Protein AF-A4VF55-F1 (afdb_monomer)

Nearest PDB structures (foldseek):
  6mue-assembly1_A  TM=8.050E-01  e=6.811E-02  Homo sapiens
  5bpj-assembly1_A  TM=6.951E-01  e=4.708E-01  Beroe abyssicola
  4i5k-assembly2_B  TM=6.479E-01  e=3.572E-01  Homo sapiens
  8duj-assembly1_L  TM=5.689E-01  e=2.426E-01  Homo sapiens
  6kth-assembly1_A  TM=5.031E-01  e=1.322E-01  Bombyx mori

Secondary structure (DSSP, 8-state):
-----S-PPPHHHHHHHHHHHHHH-SS--SEEEHHHHHHHH-STTHHHHHHHHHHHH-TT--SEEEHHHHHHHHHHHHHHT--HHHHHHHHHHHHTTPPPP-----

Foldseek 3Di:
DDDDPDLADDPVLLVLLVVLVVQLVVVPPQKRALVSQCVQLVDPCSNVLSVLVCVQQVPVNPRIHHSVSSRVSVSVVSVLPDDSVNVNVLSVCVNVNHRNDRPDDD

pLDDT: mean 81.23, std 13.87, range [37.53, 91.94]

Organism: Tetrahymena thermophila (strain SB210) (NCBI:txid312017)

InterPro domains:
  IPR002048 EF-hand domain [PF13499] (15-73)
  IPR002048 EF-hand domain [PS50222] (45-80)
  IPR002048 EF-hand domain [SM00054] (16-44)
  IPR002048 EF-hand domain [SM00054] (49-77)
  IPR002048 EF-hand domain [cd00051] (16-74)
  IPR011992 EF-hand domain pair [SSF47473] (10-82)
  IPR018247 EF-Hand 1, calcium-binding site [PS00018] (58-70)

Solvent-accessible surface area (backbone atoms only — not comparable to full-atom values): 6325 Å² total; per-residue (Å²): 137,83,90,80,88,81,78,74,71,53,74,68,55,49,50,49,57,50,49,51,49,57,66,40,27,77,85,68,77,64,44,41,37,64,67,38,41,35,66,64,45,72,43,94,54,17,65,56,36,38,53,53,47,40,71,71,37,27,81,85,67,75,73,45,36,37,66,64,41,52,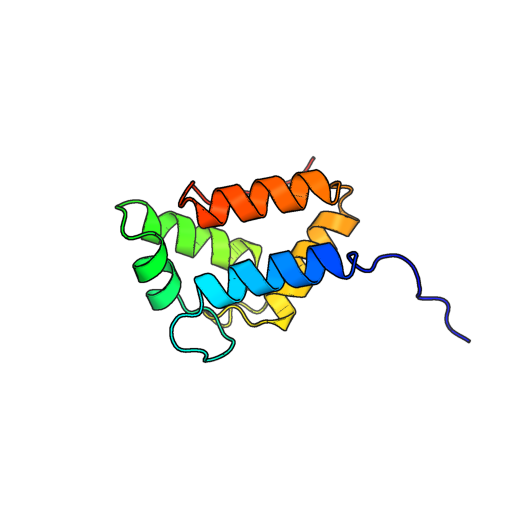52,51,40,56,36,46,47,44,70,75,66,51,50,73,64,58,53,47,56,51,52,51,40,47,72,76,54,47,76,63,77,82,88,71,77,134

Radius of gyration: 13.81 Å; Cα contacts (8 Å, |Δi|>4): 100; chains: 1; bounding box: 28×49×26 Å

Sequence (106 aa):
MGNSSSNQLSPELANKIMGVFRKIDTDGSKCIDKEETLKFWKSNYAKVNTDELFKAVDVDNSGTITEDEWMEFWNSVKKAGYSEQEIEEELEGLLEGFSWVYFDHK

Structure (mmCIF, N/CA/C/O backbone):
data_AF-A4VF55-F1
#
_entry.id   AF-A4VF55-F1
#
loop_
_atom_site.group_PDB
_atom_site.id
_atom_site.type_symbol
_atom_site.label_atom_id
_atom_site.label_alt_id
_atom_site.label_comp_id
_atom_site.label_asym_id
_atom_site.label_entity_id
_atom_site.label_seq_id
_atom_site.pdbx_PDB_ins_code
_atom_site.Cartn_x
_atom_site.Cartn_y
_atom_site.Cartn_z
_atom_site.occupancy
_atom_site.B_iso_or_equiv
_atom_site.auth_seq_id
_atom_site.auth_comp_id
_atom_site.auth_asym_id
_atom_site.auth_atom_id
_atom_site.pdbx_PDB_model_num
ATOM 1 N N . MET A 1 1 ? -10.968 -32.754 0.567 1.00 43.94 1 MET A N 1
ATOM 2 C CA . MET A 1 1 ? -10.144 -32.172 1.648 1.00 43.94 1 MET A CA 1
ATOM 3 C C . MET A 1 1 ? -8.955 -31.508 0.973 1.00 43.94 1 MET A C 1
ATOM 5 O O . MET A 1 1 ? -8.041 -32.209 0.568 1.00 43.94 1 MET A O 1
ATOM 9 N N . GLY A 1 2 ? -9.058 -30.209 0.682 1.00 37.59 2 GLY A N 1
ATOM 10 C CA . GLY A 1 2 ? -8.026 -29.460 -0.040 1.00 37.59 2 GLY A CA 1
ATOM 11 C C . GLY A 1 2 ? -7.054 -28.821 0.944 1.00 37.59 2 GLY A C 1
ATOM 12 O O . GLY A 1 2 ? -7.463 -27.982 1.740 1.00 37.59 2 GLY A O 1
ATOM 13 N N . ASN A 1 3 ? -5.797 -29.257 0.911 1.00 39.62 3 ASN A N 1
ATOM 14 C CA . ASN A 1 3 ? -4.675 -28.611 1.587 1.00 39.62 3 ASN A CA 1
ATOM 15 C C . ASN A 1 3 ? -4.420 -27.237 0.947 1.00 39.62 3 ASN A C 1
ATOM 17 O O . ASN A 1 3 ? -3.945 -27.203 -0.184 1.00 39.62 3 ASN A O 1
ATOM 21 N N . SER A 1 4 ? -4.664 -26.138 1.668 1.00 37.53 4 SER A N 1
ATOM 22 C CA . SER A 1 4 ? -4.197 -24.793 1.266 1.00 37.53 4 SER A CA 1
ATOM 23 C C . SER A 1 4 ? -3.677 -23.954 2.442 1.00 37.53 4 SER A C 1
ATOM 25 O O . SER A 1 4 ? -3.630 -22.729 2.372 1.00 37.53 4 SER A O 1
ATOM 27 N N . SER A 1 5 ? -3.287 -24.592 3.545 1.00 51.16 5 SER A N 1
ATOM 28 C CA . SER A 1 5 ? -2.715 -23.917 4.712 1.00 51.16 5 SER A CA 1
ATOM 29 C C . SER A 1 5 ? -1.188 -23.895 4.602 1.00 51.16 5 SER A C 1
ATOM 31 O O . SER A 1 5 ? -0.599 -24.946 4.823 1.00 51.16 5 SER A O 1
ATOM 33 N N . SER A 1 6 ? -0.569 -22.743 4.279 1.00 46.03 6 SER A N 1
ATOM 34 C CA . SER A 1 6 ? 0.767 -22.355 4.815 1.00 46.03 6 SER A CA 1
ATOM 35 C C . SER A 1 6 ? 1.406 -21.058 4.275 1.00 46.03 6 SER A C 1
ATOM 37 O O . SER A 1 6 ? 2.482 -20.720 4.751 1.00 46.03 6 SER A O 1
ATOM 39 N N . ASN A 1 7 ? 0.813 -20.297 3.343 1.00 52.75 7 ASN A N 1
ATOM 40 C CA . ASN A 1 7 ? 1.450 -19.060 2.829 1.00 52.75 7 ASN A CA 1
ATOM 41 C C . ASN A 1 7 ? 0.851 -17.744 3.350 1.00 52.75 7 ASN A C 1
ATOM 43 O O . ASN A 1 7 ? 1.048 -16.711 2.727 1.00 52.75 7 ASN A O 1
ATOM 47 N N . GLN A 1 8 ? 0.117 -17.760 4.463 1.00 64.25 8 GLN A N 1
ATOM 48 C CA . GLN A 1 8 ? -0.465 -16.540 5.029 1.00 64.25 8 GLN A CA 1
ATOM 49 C C . GLN A 1 8 ? 0.570 -15.759 5.848 1.00 64.25 8 GLN A C 1
ATOM 51 O O . GLN A 1 8 ? 1.318 -16.351 6.623 1.00 64.25 8 GLN A O 1
ATOM 56 N N . LEU A 1 9 ? 0.578 -14.434 5.670 1.00 79.31 9 LEU A N 1
ATOM 57 C CA . LEU A 1 9 ? 1.314 -13.473 6.497 1.00 79.31 9 LEU A CA 1
ATOM 58 C C . LEU A 1 9 ? 0.997 -13.697 7.984 1.00 79.31 9 LEU A C 1
ATOM 60 O O . LEU A 1 9 ? -0.156 -13.983 8.331 1.00 79.31 9 LEU A O 1
ATOM 64 N N . SER A 1 10 ? 1.986 -13.531 8.866 1.00 86.12 10 SER A N 1
ATOM 65 C CA . SER A 1 10 ? 1.745 -13.613 10.308 1.00 86.12 10 SER A CA 1
ATOM 66 C C . SER A 1 10 ? 0.722 -12.562 10.764 1.00 86.12 10 SER A C 1
ATOM 68 O O . SER A 1 10 ? 0.683 -11.458 10.212 1.00 86.12 10 SER A O 1
ATOM 70 N N . PRO A 1 11 ? -0.084 -12.845 11.807 1.00 84.88 11 PRO A N 1
ATOM 71 C CA . PRO A 1 11 ? -1.083 -11.902 12.317 1.00 84.88 11 PRO A CA 1
ATOM 72 C C . PRO A 1 11 ? -0.494 -10.542 12.713 1.00 84.88 11 PRO A C 1
ATOM 74 O O . PRO A 1 11 ? -1.153 -9.514 12.569 1.00 84.88 11 PRO A O 1
ATOM 77 N N . GLU A 1 12 ? 0.745 -10.531 13.205 1.00 88.38 12 GLU A N 1
ATOM 78 C CA . GLU A 1 12 ? 1.472 -9.315 13.576 1.00 88.38 12 GLU A CA 1
ATOM 79 C C . GLU A 1 12 ? 1.798 -8.466 12.345 1.00 88.38 12 GLU A C 1
ATOM 81 O O . GLU A 1 12 ? 1.481 -7.276 12.309 1.00 88.38 12 GLU A O 1
ATOM 86 N N . LEU A 1 13 ? 2.330 -9.098 11.297 1.00 88.25 13 LEU A N 1
ATOM 87 C CA . LEU A 1 13 ? 2.649 -8.433 10.040 1.00 88.25 13 LEU A CA 1
ATOM 88 C C . LEU A 1 13 ? 1.388 -7.920 9.338 1.00 88.25 13 LEU A C 1
ATOM 90 O O . LEU A 1 13 ? 1.353 -6.778 8.895 1.00 88.25 13 LEU A O 1
ATOM 94 N N . ALA A 1 14 ? 0.318 -8.719 9.307 1.00 89.06 14 ALA A N 1
ATOM 95 C CA . ALA A 1 14 ? -0.976 -8.302 8.771 1.00 89.06 14 ALA A CA 1
ATOM 96 C C . ALA A 1 14 ? -1.523 -7.053 9.487 1.00 89.06 14 ALA A C 1
ATOM 98 O O . ALA A 1 14 ? -2.027 -6.135 8.842 1.00 89.06 14 ALA A O 1
ATOM 99 N N . ASN A 1 15 ? -1.380 -6.973 10.816 1.00 89.94 15 ASN A N 1
ATOM 100 C CA . ASN A 1 15 ? -1.759 -5.775 11.569 1.00 89.94 15 ASN A CA 1
ATOM 101 C C . ASN A 1 15 ? -0.899 -4.562 11.202 1.00 89.94 15 ASN A C 1
ATOM 103 O O . ASN A 1 15 ? -1.438 -3.462 11.100 1.00 89.94 15 ASN A O 1
ATOM 107 N N . LYS A 1 16 ? 0.409 -4.740 10.980 1.00 90.50 16 LYS A N 1
ATOM 108 C CA . LYS A 1 16 ? 1.293 -3.652 10.533 1.00 90.50 16 LYS A CA 1
ATOM 109 C C . LYS A 1 16 ? 0.936 -3.170 9.132 1.00 90.50 16 LYS A C 1
ATOM 111 O O . LYS A 1 16 ? 0.725 -1.976 8.951 1.00 90.50 16 LYS A O 1
ATOM 116 N N . ILE A 1 17 ? 0.764 -4.092 8.189 1.00 91.25 17 ILE A N 1
ATOM 117 C CA . ILE A 1 17 ? 0.314 -3.830 6.815 1.00 91.25 17 ILE A CA 1
ATOM 118 C C . ILE A 1 17 ? -0.976 -3.003 6.814 1.00 91.25 17 ILE A C 1
ATOM 120 O O . ILE A 1 17 ? -1.059 -1.970 6.148 1.00 91.25 17 ILE A O 1
ATOM 124 N N . MET A 1 18 ? -1.969 -3.419 7.603 1.00 91.06 18 MET A N 1
ATOM 125 C CA . MET A 1 18 ? -3.234 -2.693 7.741 1.00 91.06 18 MET A CA 1
ATOM 126 C C . MET A 1 18 ? -3.087 -1.376 8.503 1.00 91.06 18 MET A C 1
ATOM 128 O O . MET A 1 18 ? -3.813 -0.421 8.239 1.00 91.06 18 MET A O 1
ATOM 132 N N . GLY A 1 19 ? -2.145 -1.296 9.439 1.00 90.88 19 GLY A N 1
ATOM 133 C CA . GLY A 1 19 ? -1.791 -0.061 10.127 1.00 90.88 19 GLY A CA 1
ATOM 134 C C . GLY A 1 19 ? -1.253 0.998 9.167 1.00 90.88 19 GLY A C 1
ATOM 135 O O . GLY A 1 19 ? -1.670 2.151 9.259 1.00 90.88 19 GLY A O 1
ATOM 136 N N . VAL A 1 20 ? -0.391 0.603 8.222 1.00 89.81 20 VAL A N 1
ATOM 137 C CA . VAL A 1 20 ? 0.104 1.486 7.155 1.00 89.81 20 VAL A CA 1
ATOM 138 C C . VAL A 1 20 ? -1.036 1.925 6.251 1.00 89.81 20 VAL A C 1
ATOM 140 O O . VAL A 1 20 ? -1.200 3.122 6.034 1.00 89.81 20 VAL A O 1
ATOM 143 N N . PHE A 1 21 ? -1.868 0.982 5.805 1.00 91.00 21 PHE A N 1
ATOM 144 C CA . PHE A 1 21 ? -3.025 1.279 4.964 1.00 91.00 21 PHE A CA 1
ATOM 145 C C . PHE A 1 21 ? -3.907 2.369 5.584 1.00 91.00 21 PHE A C 1
ATOM 147 O O . PHE A 1 21 ? -4.122 3.413 4.983 1.00 91.00 21 PHE A O 1
ATOM 154 N N . ARG A 1 22 ? -4.309 2.188 6.847 1.00 90.81 22 ARG A N 1
ATOM 155 C CA . ARG A 1 22 ? -5.130 3.150 7.609 1.00 90.81 22 ARG A CA 1
ATOM 156 C C . ARG A 1 22 ? -4.439 4.477 7.901 1.00 90.81 22 ARG A C 1
ATOM 158 O O . ARG A 1 22 ? -5.070 5.409 8.383 1.00 90.81 22 ARG A O 1
ATOM 165 N N . LYS A 1 23 ? -3.119 4.545 7.744 1.00 89.75 23 LYS A N 1
ATOM 166 C CA . LYS A 1 23 ? -2.379 5.796 7.902 1.00 89.75 23 LYS A CA 1
ATOM 167 C C . LYS A 1 23 ? -2.468 6.650 6.642 1.00 89.75 23 LYS A C 1
ATOM 169 O O . LYS A 1 23 ? -2.439 7.876 6.753 1.00 89.75 23 LYS A O 1
ATOM 174 N N . ILE A 1 24 ? -2.547 5.992 5.489 1.00 88.62 24 ILE A N 1
ATOM 175 C CA . ILE A 1 24 ? -2.705 6.614 4.177 1.00 88.62 24 ILE A CA 1
ATOM 176 C C . ILE A 1 24 ? -4.186 6.922 3.928 1.00 88.62 24 ILE A C 1
ATOM 178 O O . ILE A 1 24 ? -4.484 8.049 3.550 1.00 88.62 24 ILE A O 1
ATOM 182 N N . ASP A 1 25 ? -5.074 5.962 4.214 1.00 91.19 25 ASP A N 1
ATOM 183 C CA . ASP A 1 25 ? -6.538 6.104 4.225 1.00 91.19 25 ASP A CA 1
ATOM 184 C C . ASP A 1 25 ? -6.954 7.027 5.380 1.00 91.19 25 ASP A C 1
ATOM 186 O O . ASP A 1 25 ? -7.137 6.625 6.533 1.00 91.19 25 ASP A O 1
ATOM 190 N N . THR A 1 26 ? -7.001 8.318 5.076 1.00 86.94 26 THR A N 1
ATOM 191 C CA . THR A 1 26 ? -7.291 9.384 6.036 1.00 86.94 26 THR A CA 1
ATOM 192 C C . THR A 1 26 ? -8.780 9.628 6.198 1.00 86.94 26 THR A C 1
ATOM 194 O O . THR A 1 26 ? -9.190 10.177 7.226 1.00 86.94 26 THR A O 1
ATOM 197 N N . ASP A 1 27 ? -9.579 9.268 5.195 1.00 87.38 27 ASP A N 1
ATOM 198 C CA . ASP A 1 27 ? -11.026 9.441 5.219 1.00 87.38 27 ASP A CA 1
ATOM 199 C C . ASP A 1 27 ? -11.770 8.206 5.758 1.00 87.38 27 ASP A C 1
ATOM 201 O O . ASP A 1 27 ? -12.942 8.307 6.135 1.00 87.38 27 ASP A O 1
ATOM 205 N N . GLY A 1 28 ? -11.068 7.080 5.914 1.00 85.50 28 GLY A N 1
ATOM 206 C CA . GLY A 1 28 ? -11.602 5.828 6.435 1.00 85.50 28 GLY A CA 1
ATOM 207 C C . GLY A 1 28 ? -12.529 5.131 5.443 1.00 85.50 28 GLY A C 1
ATOM 208 O O . GLY A 1 28 ? -13.397 4.354 5.863 1.00 85.50 28 GLY A O 1
ATOM 209 N N . SER A 1 29 ? -12.390 5.424 4.150 1.00 88.56 29 SER A N 1
ATOM 210 C CA . SER A 1 29 ? -13.168 4.826 3.065 1.00 88.56 29 SER A CA 1
ATOM 211 C C . SER A 1 29 ? -12.821 3.359 2.827 1.00 88.56 29 SER A C 1
AT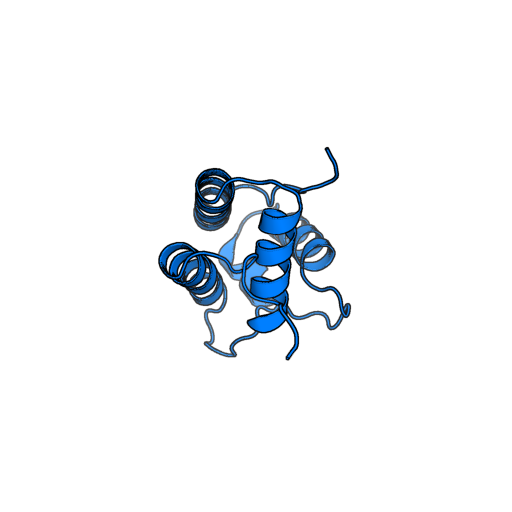OM 213 O O . SER A 1 29 ? -13.568 2.668 2.128 1.00 88.56 29 SER A O 1
ATOM 215 N N . LYS A 1 30 ? -11.741 2.859 3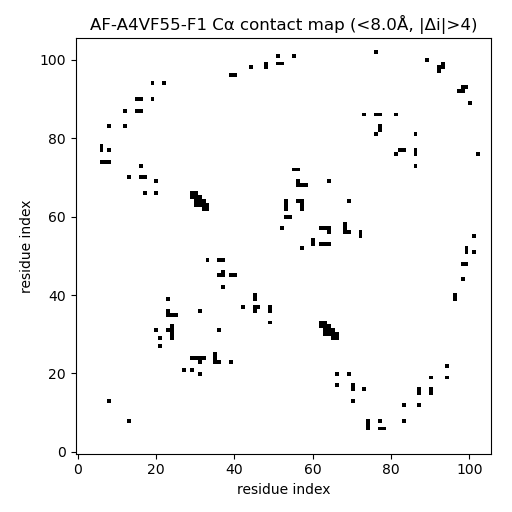.450 1.00 88.94 30 LYS A N 1
ATOM 216 C CA . LYS A 1 30 ? -11.183 1.513 3.257 1.00 88.94 30 LYS A CA 1
ATOM 217 C C . LYS A 1 30 ? -10.624 1.283 1.856 1.00 88.94 30 LYS A C 1
ATOM 219 O O . LYS A 1 30 ? -10.438 0.136 1.443 1.00 88.94 30 LYS A O 1
ATOM 224 N N . CYS A 1 31 ? -10.379 2.360 1.123 1.00 91.69 31 CYS A N 1
ATOM 225 C CA . CYS A 1 31 ? -9.802 2.342 -0.208 1.00 91.69 31 CYS A CA 1
ATOM 226 C C . CYS A 1 31 ? -8.825 3.509 -0.293 1.00 91.69 31 CYS A C 1
ATOM 228 O O . CYS A 1 31 ? -9.231 4.643 -0.111 1.00 91.69 31 CYS A O 1
ATOM 230 N N . ILE A 1 32 ? -7.560 3.246 -0.600 1.00 91.31 32 ILE A N 1
ATOM 231 C CA . ILE A 1 32 ? -6.591 4.316 -0.807 1.00 91.31 32 ILE A CA 1
ATOM 232 C C . ILE A 1 32 ? -6.783 4.865 -2.214 1.00 91.31 32 ILE A C 1
ATOM 234 O O . ILE A 1 32 ? -6.556 4.165 -3.207 1.00 91.31 32 ILE A O 1
ATOM 238 N N . ASP A 1 33 ? -7.162 6.131 -2.306 1.00 91.75 33 ASP A N 1
ATOM 239 C CA . ASP A 1 33 ? -7.210 6.850 -3.572 1.00 91.75 33 ASP A CA 1
ATOM 240 C C . ASP A 1 33 ? -5.954 7.704 -3.811 1.00 91.75 33 ASP A C 1
ATOM 242 O O . ASP A 1 33 ? -5.100 7.921 -2.944 1.00 91.75 33 ASP A O 1
ATOM 246 N N . LYS A 1 34 ? -5.810 8.177 -5.053 1.00 89.56 34 LYS A N 1
ATOM 247 C CA . LYS A 1 34 ? -4.643 8.970 -5.455 1.00 89.56 34 LYS A CA 1
ATOM 248 C C . LYS A 1 34 ? -4.552 10.289 -4.692 1.00 89.56 34 LYS A C 1
ATOM 250 O O . LYS A 1 34 ? -3.459 10.827 -4.542 1.00 89.56 34 LYS A O 1
ATOM 255 N N . GLU A 1 35 ? -5.664 10.873 -4.258 1.00 89.88 35 GLU A N 1
ATOM 256 C CA . GLU A 1 35 ? -5.631 12.130 -3.512 1.00 89.88 35 GLU A CA 1
ATOM 257 C C . GLU A 1 35 ? -5.099 11.911 -2.097 1.00 89.88 35 GLU A C 1
ATOM 259 O O . GLU A 1 35 ? -4.352 12.751 -1.588 1.00 89.88 35 GLU A O 1
ATOM 264 N N . GLU A 1 36 ? -5.438 10.788 -1.476 1.00 90.38 36 GLU A N 1
ATOM 265 C CA . GLU A 1 36 ? -4.939 10.396 -0.161 1.00 90.38 36 GLU A CA 1
ATOM 266 C C . GLU A 1 36 ? -3.436 10.149 -0.152 1.00 90.38 36 GLU A C 1
ATOM 268 O O . GLU A 1 36 ? -2.724 10.743 0.661 1.00 90.38 36 GLU A O 1
ATOM 273 N N . THR A 1 37 ? -2.905 9.390 -1.111 1.00 87.38 37 THR A N 1
ATOM 274 C CA . THR A 1 37 ? -1.450 9.193 -1.232 1.00 87.38 37 THR A CA 1
ATOM 275 C C . THR A 1 37 ? -0.717 10.504 -1.500 1.00 87.38 37 THR A C 1
ATOM 277 O O . THR A 1 37 ? 0.347 10.763 -0.930 1.00 87.38 37 THR A O 1
ATOM 280 N N . LEU A 1 38 ? -1.295 11.390 -2.318 1.00 87.62 38 LEU A N 1
ATOM 281 C CA . LEU A 1 38 ? -0.742 12.722 -2.562 1.00 87.62 38 LEU A CA 1
ATOM 282 C C . LEU A 1 38 ? -0.711 13.572 -1.285 1.00 87.62 38 LEU A C 1
ATOM 284 O O . LEU A 1 38 ? 0.287 14.250 -1.012 1.00 87.62 38 LEU A O 1
ATOM 288 N N . LYS A 1 39 ? -1.783 13.524 -0.487 1.00 86.88 39 LYS A N 1
ATOM 289 C CA . LYS A 1 39 ? -1.871 14.187 0.822 1.00 86.88 39 LYS A CA 1
ATOM 290 C C . LYS A 1 39 ? -0.949 13.556 1.856 1.00 86.88 39 LYS A C 1
ATOM 292 O O . LYS A 1 39 ? -0.537 14.271 2.766 1.00 86.88 39 LYS A O 1
ATOM 297 N N . PHE A 1 40 ? -0.639 12.271 1.734 1.00 85.00 40 PHE A N 1
ATOM 298 C CA . PHE A 1 40 ? 0.255 11.558 2.634 1.00 85.00 40 PHE A CA 1
ATOM 299 C C . PHE A 1 40 ? 1.714 11.968 2.396 1.00 85.00 40 PHE A C 1
ATOM 301 O O . PHE A 1 40 ? 2.358 12.499 3.300 1.00 85.00 40 PHE A O 1
ATOM 308 N N . TRP A 1 41 ? 2.214 11.843 1.161 1.00 82.50 41 TRP A N 1
ATOM 309 C CA . TRP A 1 41 ? 3.619 12.136 0.847 1.00 82.50 41 T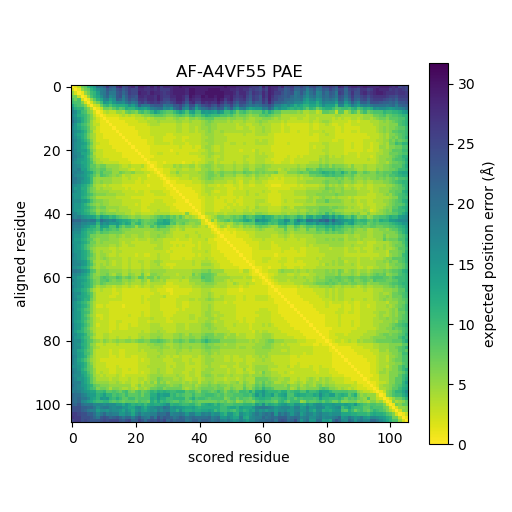RP A CA 1
ATOM 310 C C . TRP A 1 41 ? 3.959 13.634 0.778 1.00 82.50 41 TRP A C 1
ATOM 312 O O . TRP A 1 41 ? 5.127 13.978 0.938 1.00 82.50 41 TRP A O 1
ATOM 322 N N . LYS A 1 42 ? 2.989 14.530 0.512 1.00 72.81 42 LYS A N 1
ATOM 323 C CA . LYS A 1 42 ? 3.116 16.016 0.460 1.00 72.81 42 LYS A CA 1
ATOM 324 C C . LYS A 1 42 ? 4.372 16.591 -0.225 1.00 72.81 42 LYS A C 1
ATOM 326 O O . LYS A 1 42 ? 4.730 17.745 0.003 1.00 72.81 42 LYS A O 1
ATOM 331 N N . SER A 1 43 ? 5.040 15.813 -1.065 1.00 72.50 43 SER A N 1
ATOM 332 C CA . SER A 1 43 ? 6.337 16.130 -1.661 1.00 72.50 43 SER A CA 1
ATOM 333 C C . SER A 1 43 ? 6.219 16.161 -3.181 1.00 72.50 43 SER A C 1
ATOM 335 O O . SER A 1 43 ? 5.271 15.620 -3.751 1.00 72.50 43 SER A O 1
ATOM 337 N N . ASN A 1 44 ? 7.197 16.752 -3.871 1.00 73.19 44 ASN A N 1
ATOM 338 C CA . ASN A 1 44 ? 7.220 16.781 -5.341 1.00 73.19 44 ASN A CA 1
ATOM 339 C C . ASN A 1 44 ? 7.179 15.371 -5.960 1.00 73.19 44 ASN A C 1
ATOM 341 O O . ASN A 1 44 ? 6.708 15.206 -7.084 1.00 73.19 44 ASN A O 1
ATOM 345 N N . TYR A 1 45 ? 7.623 14.3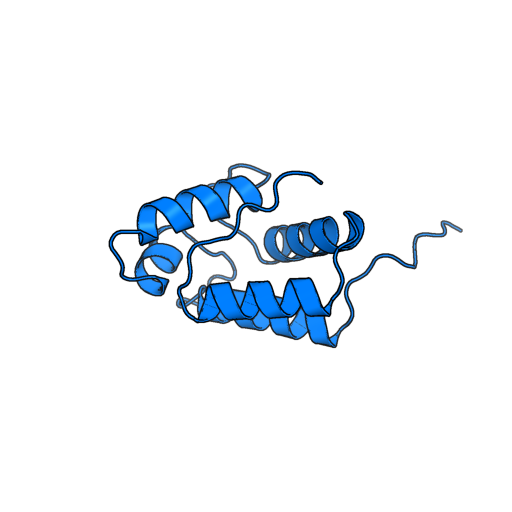61 -5.211 1.00 74.25 45 TYR A N 1
ATOM 346 C CA . TYR A 1 45 ? 7.616 12.957 -5.620 1.00 74.25 45 TYR A CA 1
ATOM 347 C C . TYR A 1 45 ? 6.310 12.225 -5.308 1.00 74.25 45 TYR A C 1
ATOM 349 O O . TYR A 1 45 ? 6.146 11.092 -5.743 1.00 74.25 45 TYR A O 1
ATOM 357 N N . ALA A 1 46 ? 5.347 12.860 -4.631 1.00 82.38 46 ALA A N 1
ATOM 358 C CA . ALA A 1 46 ? 4.095 12.213 -4.251 1.00 82.38 46 ALA A CA 1
ATOM 359 C C . ALA A 1 46 ? 3.335 11.669 -5.470 1.00 82.38 46 ALA A C 1
ATOM 361 O O . ALA A 1 46 ? 2.794 10.572 -5.405 1.00 82.38 46 ALA A O 1
ATOM 362 N N . LYS A 1 47 ? 3.348 12.384 -6.606 1.00 85.12 47 LYS A N 1
ATOM 363 C CA . LYS A 1 47 ? 2.752 11.893 -7.861 1.00 85.12 47 LYS A CA 1
ATOM 364 C C . LYS A 1 47 ? 3.440 10.641 -8.395 1.00 85.12 47 LYS A C 1
ATOM 366 O O . LYS A 1 47 ? 2.749 9.740 -8.846 1.00 85.12 47 LYS A O 1
ATOM 371 N N . VAL A 1 48 ? 4.771 10.604 -8.353 1.00 85.44 48 VAL A N 1
ATOM 372 C CA . VAL A 1 48 ? 5.553 9.461 -8.843 1.00 85.44 48 VAL A CA 1
ATOM 373 C C . VAL A 1 48 ? 5.335 8.259 -7.928 1.00 85.44 48 VAL A C 1
ATOM 375 O O . VAL A 1 48 ? 4.949 7.208 -8.414 1.00 85.44 48 VAL A O 1
ATOM 378 N N . ASN A 1 49 ? 5.454 8.449 -6.610 1.00 84.75 49 ASN A N 1
ATOM 379 C CA . ASN A 1 49 ? 5.186 7.407 -5.616 1.00 84.75 49 ASN A CA 1
ATOM 380 C C . ASN A 1 49 ? 3.762 6.867 -5.723 1.00 84.75 49 ASN A C 1
ATOM 382 O O . ASN A 1 49 ? 3.563 5.665 -5.654 1.00 84.75 49 ASN A O 1
ATOM 386 N N . THR A 1 50 ? 2.779 7.749 -5.920 1.00 87.88 50 THR A N 1
ATOM 387 C CA . THR A 1 50 ? 1.385 7.343 -6.129 1.00 87.88 50 THR A CA 1
ATOM 388 C C . THR A 1 50 ? 1.262 6.481 -7.379 1.00 87.88 50 THR A C 1
ATOM 390 O O . THR A 1 50 ? 0.693 5.405 -7.321 1.00 87.88 50 THR A O 1
ATOM 393 N N . ASP A 1 51 ? 1.798 6.916 -8.515 1.00 88.06 51 ASP A N 1
ATOM 394 C CA . ASP A 1 51 ? 1.664 6.156 -9.760 1.00 88.06 51 ASP A CA 1
ATOM 395 C C . ASP A 1 51 ? 2.356 4.783 -9.680 1.00 88.06 51 ASP A C 1
ATOM 397 O O . ASP A 1 51 ? 1.780 3.781 -10.094 1.00 88.06 51 ASP A O 1
ATOM 401 N N . GLU A 1 52 ? 3.552 4.728 -9.090 1.00 87.06 52 GLU A N 1
ATOM 402 C CA . GLU A 1 52 ? 4.318 3.494 -8.872 1.00 87.06 52 GLU A CA 1
ATOM 403 C C . GLU A 1 52 ? 3.620 2.546 -7.888 1.00 87.06 52 GLU A C 1
ATOM 405 O O . GLU A 1 52 ? 3.519 1.348 -8.154 1.00 87.06 52 GLU A O 1
ATOM 410 N N . LEU A 1 53 ? 3.092 3.079 -6.782 1.00 87.44 53 LEU A N 1
ATOM 411 C CA . LEU A 1 53 ? 2.338 2.308 -5.799 1.00 87.44 53 LEU A CA 1
ATOM 412 C C . LEU A 1 53 ? 1.105 1.671 -6.442 1.00 87.44 53 LEU A C 1
ATOM 414 O O . LEU A 1 53 ? 0.874 0.475 -6.294 1.00 87.44 53 LEU A O 1
ATOM 418 N N . PHE A 1 54 ? 0.324 2.462 -7.176 1.00 89.69 54 PHE A N 1
ATOM 419 C CA . PHE A 1 54 ? -0.869 1.962 -7.849 1.00 89.69 54 PHE A CA 1
ATOM 420 C C . PHE A 1 54 ? -0.494 0.922 -8.901 1.00 89.69 54 PHE A C 1
ATOM 422 O O . PHE A 1 54 ? -1.067 -0.152 -8.911 1.00 89.69 54 PHE A O 1
ATOM 429 N N . LYS A 1 55 ? 0.535 1.149 -9.717 1.00 87.00 55 LYS A N 1
ATOM 430 C CA . LYS A 1 55 ? 0.996 0.130 -10.675 1.00 87.00 55 LYS A CA 1
ATOM 431 C C . LYS A 1 55 ? 1.393 -1.195 -10.025 1.00 87.00 55 LYS A C 1
ATOM 433 O O . LYS A 1 55 ? 1.249 -2.235 -10.660 1.00 87.00 55 LYS A O 1
ATOM 438 N N . ALA A 1 56 ? 1.931 -1.152 -8.810 1.00 85.19 56 ALA A N 1
ATOM 439 C CA . ALA A 1 56 ? 2.355 -2.345 -8.094 1.00 85.19 56 ALA A CA 1
ATOM 440 C C . ALA A 1 56 ? 1.191 -3.067 -7.393 1.00 85.19 56 ALA A C 1
ATOM 442 O O . ALA A 1 56 ? 1.193 -4.295 -7.349 1.00 85.19 56 ALA A O 1
ATOM 443 N N . VAL A 1 57 ? 0.220 -2.324 -6.848 1.00 88.62 57 VAL A N 1
ATOM 444 C CA . VAL A 1 57 ? -0.828 -2.868 -5.964 1.00 88.62 57 VAL A CA 1
ATOM 445 C C . VAL A 1 57 ? -2.223 -2.904 -6.603 1.00 88.62 57 VAL A C 1
ATOM 447 O O . VAL A 1 57 ? -2.967 -3.846 -6.355 1.00 88.62 57 VAL A O 1
ATOM 450 N N . ASP A 1 58 ? -2.586 -1.921 -7.429 1.00 89.94 58 ASP A N 1
ATOM 451 C CA . ASP A 1 58 ? -3.875 -1.832 -8.141 1.00 89.94 58 ASP A CA 1
ATOM 452 C C . ASP A 1 58 ? -3.881 -2.793 -9.342 1.00 89.94 58 ASP A C 1
ATOM 454 O O . ASP A 1 58 ? -3.693 -2.411 -10.501 1.00 89.94 58 ASP A O 1
ATOM 458 N N . VAL A 1 59 ? -4.048 -4.083 -9.044 1.00 82.38 59 VAL A N 1
ATOM 459 C CA . VAL A 1 59 ? -4.028 -5.171 -10.033 1.00 82.38 59 VAL A CA 1
ATOM 460 C C . VAL A 1 59 ? -5.191 -5.038 -11.018 1.00 82.38 59 VAL A C 1
ATOM 462 O O . VAL A 1 59 ? -5.008 -5.266 -12.217 1.00 82.38 59 VAL A O 1
ATOM 465 N N . ASP A 1 60 ? -6.370 -4.631 -10.543 1.00 85.50 60 ASP A N 1
ATOM 466 C CA . ASP A 1 60 ? -7.554 -4.443 -11.392 1.00 85.50 60 ASP A CA 1
ATOM 467 C C . ASP A 1 60 ? -7.513 -3.123 -12.185 1.00 85.50 60 ASP A C 1
ATOM 469 O O . ASP A 1 60 ? -8.309 -2.921 -13.100 1.00 85.50 60 ASP A O 1
ATOM 4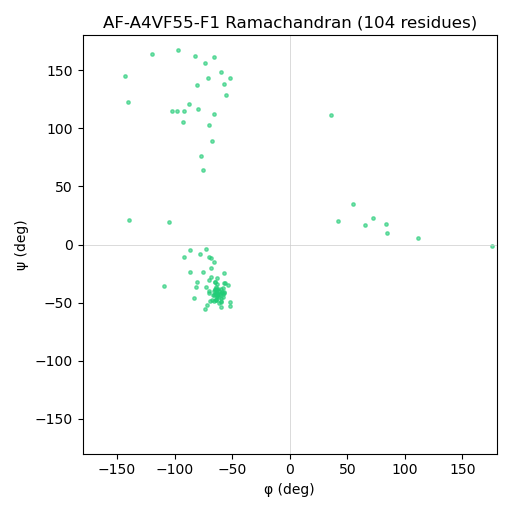73 N N . ASN A 1 61 ? -6.539 -2.244 -11.909 1.00 84.06 61 ASN A N 1
ATOM 474 C CA . ASN A 1 61 ? -6.445 -0.899 -12.490 1.00 84.06 61 ASN A CA 1
ATOM 475 C C . ASN A 1 61 ? -7.731 -0.087 -12.253 1.00 84.06 61 ASN A C 1
ATOM 477 O O . ASN A 1 61 ? -8.154 0.713 -13.098 1.00 84.06 61 ASN A O 1
ATOM 481 N N . SER A 1 62 ? -8.357 -0.300 -11.096 1.00 87.44 62 SER A N 1
ATOM 482 C CA . SER A 1 62 ? -9.587 0.364 -10.679 1.00 87.44 62 SER A CA 1
ATOM 483 C C . SER A 1 62 ? -9.362 1.856 -10.401 1.00 87.44 62 SER A C 1
ATOM 485 O O . SER A 1 62 ? -10.294 2.662 -10.463 1.00 87.44 62 SER A O 1
ATOM 487 N N . GLY A 1 63 ? -8.109 2.250 -10.153 1.00 87.56 63 GLY A N 1
ATOM 488 C CA . GLY A 1 63 ? -7.720 3.598 -9.769 1.00 87.56 63 GLY A CA 1
ATOM 489 C C . GLY A 1 63 ? -7.845 3.865 -8.270 1.00 87.56 63 GLY A C 1
ATOM 490 O O . GLY A 1 63 ? -7.686 5.022 -7.871 1.00 87.56 63 GLY A O 1
ATOM 491 N N . THR A 1 64 ? -8.083 2.826 -7.464 1.00 91.19 64 THR A N 1
ATOM 492 C CA . THR A 1 64 ? -8.123 2.822 -5.991 1.00 91.19 64 THR A CA 1
ATOM 493 C C . THR A 1 64 ? -7.522 1.524 -5.467 1.00 91.19 64 THR A C 1
ATOM 495 O O . THR A 1 64 ? -7.717 0.487 -6.079 1.00 91.19 64 THR A O 1
ATOM 498 N N . ILE A 1 65 ? -6.828 1.557 -4.333 1.00 91.94 65 ILE A N 1
ATOM 499 C CA . ILE A 1 65 ? -6.280 0.346 -3.716 1.00 91.94 65 ILE A CA 1
ATOM 500 C C . ILE A 1 65 ? -7.166 -0.065 -2.548 1.00 91.94 65 ILE A C 1
ATOM 502 O O . ILE A 1 65 ? -7.256 0.645 -1.546 1.00 91.94 65 ILE A O 1
ATOM 506 N N . THR A 1 66 ? -7.806 -1.218 -2.652 1.00 91.94 66 THR A N 1
ATOM 507 C CA . THR A 1 66 ? -8.658 -1.757 -1.585 1.00 91.94 66 THR A CA 1
ATOM 508 C C . THR A 1 66 ? -7.850 -2.476 -0.498 1.00 91.94 66 THR A C 1
ATOM 510 O O . THR A 1 66 ? -6.703 -2.874 -0.710 1.00 91.94 66 THR A O 1
ATOM 513 N N . GLU A 1 67 ? -8.452 -2.682 0.685 1.00 90.12 67 GLU A N 1
ATOM 514 C CA . GLU A 1 67 ? -7.841 -3.486 1.764 1.00 90.12 67 GLU A CA 1
ATOM 515 C C . GLU A 1 67 ? -7.420 -4.888 1.275 1.00 90.12 67 GLU A C 1
ATOM 517 O O . GLU A 1 67 ? -6.401 -5.419 1.723 1.00 90.12 67 GLU A O 1
ATOM 522 N N . ASP A 1 68 ? -8.193 -5.477 0.357 1.00 89.12 68 ASP A N 1
ATOM 523 C CA . ASP A 1 68 ? -7.948 -6.815 -0.186 1.00 89.12 68 ASP A CA 1
ATOM 524 C C . ASP A 1 68 ? -6.728 -6.824 -1.117 1.00 89.12 68 ASP A C 1
ATOM 526 O O . ASP A 1 68 ? -5.779 -7.562 -0.862 1.00 89.12 68 ASP A O 1
ATOM 530 N N . GLU A 1 69 ? -6.682 -5.920 -2.102 1.00 90.38 69 GLU A N 1
ATOM 531 C CA . GLU A 1 69 ? -5.543 -5.767 -3.024 1.00 90.38 69 GLU A CA 1
ATOM 532 C C . GLU A 1 69 ? -4.244 -5.451 -2.282 1.00 90.38 69 GLU A C 1
ATOM 534 O O . GLU A 1 69 ? -3.189 -6.021 -2.569 1.00 90.38 69 GLU A O 1
ATOM 539 N N . TRP A 1 70 ? -4.325 -4.590 -1.267 1.00 90.12 70 TRP A N 1
ATOM 540 C CA . TRP A 1 70 ? -3.190 -4.271 -0.413 1.00 90.12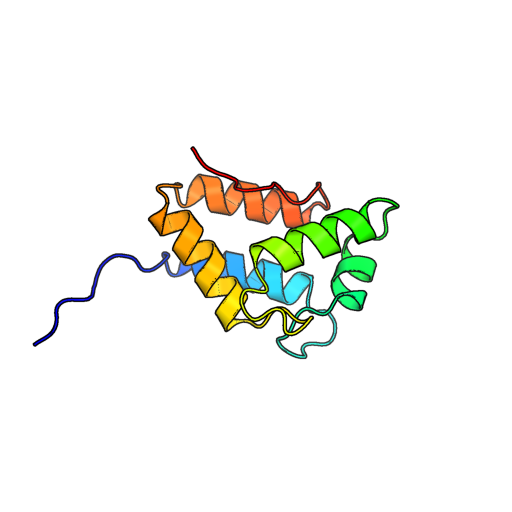 70 TRP A CA 1
ATOM 541 C C . TRP A 1 70 ? -2.651 -5.520 0.293 1.00 90.12 70 TRP A C 1
ATOM 543 O O . TRP A 1 70 ? -1.451 -5.798 0.254 1.00 90.12 70 TRP A O 1
ATOM 553 N N . MET A 1 71 ? -3.526 -6.314 0.912 1.00 88.44 71 MET A N 1
ATOM 554 C CA . MET A 1 71 ? -3.135 -7.559 1.580 1.00 88.44 71 MET A CA 1
ATOM 555 C C . MET A 1 71 ? -2.615 -8.613 0.595 1.00 88.44 71 MET A C 1
ATOM 557 O O . MET A 1 71 ? -1.637 -9.307 0.896 1.00 88.44 71 MET A O 1
ATOM 561 N N . GLU A 1 72 ? -3.232 -8.737 -0.580 1.00 88.19 72 GLU A N 1
ATOM 562 C CA . GLU A 1 72 ? -2.811 -9.650 -1.644 1.00 88.19 72 GLU A CA 1
ATOM 563 C C . GLU A 1 72 ? -1.419 -9.311 -2.180 1.00 88.19 72 GLU A C 1
ATOM 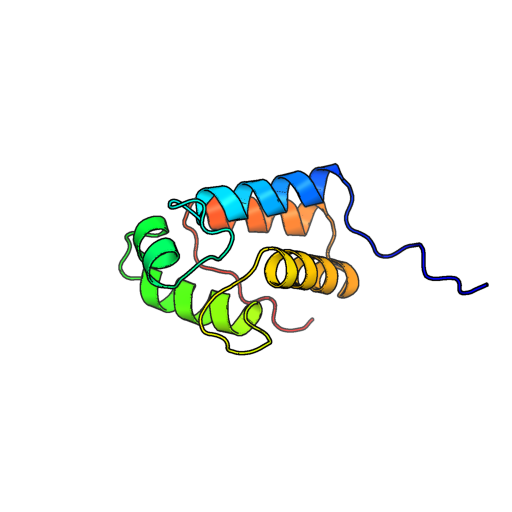565 O O . GLU A 1 72 ? -0.611 -10.221 -2.403 1.00 88.19 72 GLU A O 1
ATOM 570 N N . PHE A 1 73 ? -1.096 -8.025 -2.319 1.00 88.25 73 PHE A N 1
ATOM 571 C CA . PHE A 1 73 ? 0.227 -7.573 -2.734 1.00 88.25 73 PHE A CA 1
ATOM 572 C C . PHE A 1 73 ? 1.308 -8.037 -1.756 1.00 88.25 73 PHE A C 1
ATOM 574 O O . PHE A 1 73 ? 2.236 -8.745 -2.147 1.00 88.25 73 PHE A O 1
ATOM 581 N N . TRP A 1 74 ? 1.161 -7.745 -0.462 1.00 88.44 74 TRP A N 1
ATOM 582 C CA . TRP A 1 74 ? 2.145 -8.161 0.545 1.00 88.44 74 TRP A CA 1
ATOM 583 C C . TRP A 1 74 ? 2.229 -9.678 0.699 1.00 88.44 74 TRP A C 1
ATOM 585 O O . TRP A 1 74 ? 3.304 -10.233 0.935 1.00 88.44 74 TRP A O 1
ATOM 595 N N . ASN A 1 75 ? 1.112 -10.378 0.510 1.00 87.69 75 ASN A N 1
ATOM 596 C CA . ASN A 1 75 ? 1.098 -11.832 0.447 1.00 87.69 75 ASN A CA 1
ATOM 597 C C . ASN A 1 75 ? 1.891 -12.350 -0.767 1.00 87.69 75 ASN A C 1
ATOM 599 O O . ASN A 1 75 ? 2.584 -13.364 -0.678 1.00 87.69 75 ASN A O 1
ATOM 603 N N . SER A 1 76 ? 1.827 -11.646 -1.895 1.00 86.56 76 SER A N 1
ATOM 604 C CA . SER A 1 76 ? 2.602 -11.950 -3.099 1.00 86.56 76 SER A CA 1
ATOM 605 C C . SER A 1 76 ? 4.088 -11.665 -2.902 1.00 86.56 76 SER A C 1
ATOM 607 O O . SER A 1 76 ? 4.903 -12.521 -3.234 1.00 86.56 76 SER A O 1
ATOM 609 N N . VAL A 1 77 ? 4.450 -10.555 -2.251 1.00 86.44 77 VAL A N 1
ATOM 610 C CA . VAL A 1 77 ? 5.831 -10.264 -1.822 1.00 86.44 77 VAL A CA 1
ATOM 611 C C . VAL A 1 77 ? 6.340 -11.376 -0.898 1.00 86.44 77 VAL A C 1
ATOM 613 O O . VAL A 1 77 ? 7.405 -11.950 -1.119 1.00 86.44 77 VAL A O 1
ATOM 616 N N . LYS A 1 78 ? 5.537 -11.814 0.076 1.00 84.75 78 LYS A N 1
ATOM 617 C CA . LYS A 1 78 ? 5.901 -12.941 0.945 1.00 84.75 78 LYS A CA 1
ATOM 618 C C . LYS A 1 78 ? 6.109 -14.242 0.163 1.00 84.75 78 LYS A C 1
ATOM 620 O O . LYS A 1 78 ? 7.069 -14.971 0.414 1.00 84.75 78 LYS A O 1
ATOM 625 N N . LYS A 1 79 ? 5.232 -14.533 -0.802 1.00 84.31 79 LYS A N 1
ATOM 626 C CA . LYS A 1 79 ? 5.345 -15.689 -1.712 1.00 84.31 79 LYS A CA 1
ATOM 627 C C . LYS A 1 79 ? 6.562 -15.604 -2.632 1.00 84.31 79 LYS A C 1
ATOM 629 O O . LYS A 1 79 ? 7.123 -16.647 -2.953 1.00 84.31 79 LYS A O 1
ATOM 634 N N . ALA A 1 80 ? 6.979 -14.403 -3.023 1.00 84.62 80 ALA A N 1
ATOM 635 C CA . ALA A 1 80 ? 8.167 -14.175 -3.840 1.00 84.62 80 ALA A CA 1
ATOM 636 C C . ALA A 1 80 ? 9.476 -14.494 -3.091 1.00 84.62 80 ALA A C 1
ATOM 638 O O . ALA A 1 80 ? 10.526 -14.618 -3.717 1.00 84.62 80 ALA A O 1
ATOM 639 N N . GLY A 1 81 ? 9.412 -14.702 -1.770 1.00 84.38 81 GLY A N 1
ATOM 640 C CA . GLY A 1 81 ? 10.533 -15.167 -0.951 1.00 84.38 81 GLY A CA 1
ATOM 641 C C . GLY A 1 81 ? 11.074 -14.129 0.027 1.00 84.38 81 GLY A C 1
ATOM 642 O O . GLY A 1 81 ? 12.062 -14.409 0.702 1.00 84.38 81 GLY A O 1
ATOM 643 N N . TYR A 1 82 ? 10.429 -12.966 0.134 1.00 85.62 82 TYR A N 1
ATOM 644 C CA . TYR A 1 82 ? 10.813 -11.927 1.083 1.00 85.62 82 TYR A CA 1
ATOM 645 C C . TYR A 1 82 ? 10.485 -12.344 2.523 1.00 85.62 82 TYR A C 1
ATOM 647 O O . TYR A 1 82 ? 9.476 -12.999 2.830 1.00 85.62 82 TYR A O 1
ATOM 655 N N . SER A 1 83 ? 11.358 -11.972 3.447 1.00 88.62 83 SER A N 1
ATOM 656 C CA . SER A 1 83 ? 11.168 -12.201 4.875 1.00 88.62 83 SER A CA 1
ATOM 657 C C . SER A 1 83 ? 10.117 -11.243 5.434 1.00 88.62 83 SER A C 1
ATOM 659 O O . SER A 1 83 ? 9.867 -10.179 4.881 1.00 88.62 83 SER A O 1
ATOM 661 N N . GLU A 1 84 ? 9.482 -11.611 6.549 1.00 88.50 84 GLU A N 1
ATOM 662 C CA . GLU A 1 84 ? 8.518 -10.702 7.197 1.00 88.50 84 GLU A CA 1
ATOM 663 C C . GLU A 1 84 ? 9.191 -9.419 7.687 1.00 88.50 84 GLU A C 1
ATOM 665 O O . GLU A 1 84 ? 8.600 -8.354 7.597 1.00 88.50 84 GLU A O 1
ATOM 670 N N . GLN A 1 85 ? 10.446 -9.531 8.130 1.00 88.75 85 GLN A N 1
ATOM 671 C CA . GLN A 1 85 ? 11.263 -8.389 8.520 1.00 88.75 85 GLN A CA 1
ATOM 672 C C . GLN A 1 85 ? 11.536 -7.447 7.339 1.00 88.75 85 GLN A C 1
ATOM 674 O O . GLN A 1 85 ? 11.368 -6.249 7.485 1.00 88.75 85 GLN A O 1
ATOM 679 N N . GLU A 1 86 ? 11.875 -7.982 6.160 1.00 87.94 86 GLU A N 1
ATOM 680 C CA . GLU A 1 86 ? 12.085 -7.159 4.959 1.00 87.94 86 GLU A CA 1
ATOM 681 C C . GLU A 1 86 ? 10.799 -6.414 4.589 1.00 87.94 86 GLU A C 1
ATOM 683 O O . GLU A 1 86 ? 10.822 -5.216 4.358 1.00 87.94 86 GLU A O 1
ATOM 688 N N . ILE A 1 87 ? 9.654 -7.101 4.612 1.00 88.69 87 ILE A N 1
ATOM 689 C CA . ILE A 1 87 ? 8.350 -6.470 4.367 1.00 88.69 87 ILE A CA 1
ATOM 690 C C . ILE A 1 87 ? 8.068 -5.357 5.387 1.00 88.69 87 ILE A C 1
ATOM 692 O O . ILE A 1 87 ? 7.550 -4.303 5.033 1.00 88.69 87 ILE A O 1
ATOM 696 N N . GLU A 1 88 ? 8.388 -5.593 6.656 1.00 88.88 88 GLU A N 1
ATOM 697 C CA . GLU A 1 88 ? 8.203 -4.624 7.731 1.00 88.88 88 GLU A CA 1
ATOM 698 C C . GLU A 1 88 ? 9.071 -3.373 7.559 1.00 88.88 88 GLU A C 1
ATOM 700 O O . GLU A 1 88 ? 8.543 -2.265 7.639 1.00 88.88 88 GLU A O 1
ATOM 705 N N . GLU A 1 89 ? 10.358 -3.538 7.255 1.00 87.44 89 GLU A N 1
ATOM 706 C CA . GLU A 1 89 ? 11.278 -2.421 7.003 1.00 87.44 89 GLU A CA 1
ATOM 707 C C . GLU A 1 89 ? 10.790 -1.559 5.821 1.00 87.44 89 GLU A C 1
ATOM 709 O O . GLU A 1 89 ? 10.825 -0.329 5.874 1.00 87.44 89 GLU A O 1
ATOM 714 N N . GLU A 1 90 ? 10.236 -2.193 4.787 1.00 86.31 90 GLU A N 1
ATOM 715 C CA . GLU A 1 90 ? 9.672 -1.509 3.619 1.00 86.31 90 GLU A CA 1
ATOM 716 C C . GLU A 1 90 ? 8.376 -0.747 3.948 1.00 86.31 90 GLU A C 1
ATOM 718 O O . GLU A 1 90 ? 8.171 0.383 3.498 1.00 86.31 90 GLU A O 1
ATOM 723 N N . LEU A 1 91 ? 7.508 -1.328 4.782 1.00 88.00 91 LEU A N 1
ATOM 724 C CA . LEU A 1 91 ? 6.303 -0.668 5.298 1.00 88.00 91 LEU A CA 1
ATOM 725 C C . LEU A 1 91 ? 6.642 0.573 6.134 1.00 88.00 91 LEU A C 1
ATOM 727 O O . LEU A 1 91 ? 5.952 1.591 6.039 1.00 88.00 91 LEU A O 1
ATOM 731 N N . GLU A 1 92 ? 7.693 0.501 6.951 1.00 86.06 92 GLU A N 1
ATOM 732 C CA . GLU A 1 92 ? 8.190 1.641 7.724 1.00 86.06 92 GLU A CA 1
ATOM 733 C C . GLU A 1 92 ? 8.768 2.725 6.809 1.00 86.06 92 GLU A C 1
ATOM 735 O O . GLU A 1 92 ? 8.415 3.897 6.956 1.00 86.06 92 GLU A O 1
ATOM 740 N N . GLY A 1 93 ? 9.552 2.341 5.797 1.00 83.19 93 GLY A N 1
ATOM 741 C CA . GLY A 1 93 ? 10.068 3.272 4.792 1.00 83.19 93 GLY A CA 1
ATOM 742 C C . GLY A 1 93 ? 8.950 4.027 4.065 1.00 83.19 93 GLY A C 1
ATOM 743 O O . GLY A 1 93 ? 9.006 5.249 3.887 1.00 83.19 93 GLY A O 1
ATOM 744 N N . LEU A 1 94 ? 7.876 3.319 3.718 1.00 82.69 94 LEU A N 1
ATOM 745 C CA . LEU A 1 94 ? 6.681 3.908 3.124 1.00 82.69 94 LEU A CA 1
ATOM 746 C C . LEU A 1 94 ? 6.045 4.949 4.052 1.00 82.69 94 LEU A C 1
ATOM 748 O O . LEU A 1 94 ? 5.732 6.057 3.612 1.00 82.69 94 LEU A O 1
ATOM 752 N N . LEU A 1 95 ? 5.899 4.622 5.341 1.00 79.06 95 LEU A N 1
ATOM 753 C CA . LEU A 1 95 ? 5.315 5.509 6.348 1.00 79.06 95 LEU A CA 1
ATOM 754 C C . LEU A 1 95 ? 6.138 6.771 6.609 1.00 79.06 95 LEU A C 1
ATOM 756 O O . LEU A 1 95 ? 5.567 7.841 6.825 1.00 79.06 95 LEU A O 1
ATOM 760 N N . GLU A 1 96 ? 7.462 6.659 6.605 1.00 79.25 96 GLU A N 1
ATOM 761 C CA . GLU A 1 96 ? 8.362 7.800 6.790 1.00 79.25 96 GLU A CA 1
ATOM 762 C C . GLU A 1 96 ? 8.401 8.729 5.565 1.00 79.25 96 GLU A C 1
ATOM 764 O O . GLU A 1 96 ? 8.999 9.807 5.606 1.00 79.25 96 GLU A O 1
ATOM 769 N N . GLY A 1 97 ? 7.700 8.364 4.488 1.00 66.69 97 GLY A N 1
ATOM 770 C CA . GLY A 1 97 ? 7.596 9.170 3.282 1.00 66.69 97 GLY A CA 1
ATOM 771 C C . GLY A 1 97 ? 8.775 8.976 2.334 1.00 66.69 97 GLY A C 1
ATOM 772 O O . GLY A 1 97 ? 8.980 9.808 1.442 1.00 66.69 97 GLY A O 1
ATOM 773 N N . PHE A 1 98 ? 9.538 7.890 2.492 1.00 67.25 98 PHE A N 1
ATOM 774 C CA . PHE A 1 98 ? 10.512 7.488 1.487 1.00 67.25 98 PHE A CA 1
ATOM 775 C C . PHE A 1 98 ? 9.799 7.065 0.193 1.00 67.25 98 PHE A C 1
ATOM 777 O O . PHE A 1 98 ? 8.581 6.859 0.151 1.00 67.25 98 PHE A O 1
ATOM 784 N N . SER A 1 99 ? 10.559 7.054 -0.904 1.00 67.00 99 SER A N 1
ATOM 785 C CA . SER A 1 99 ? 10.061 6.641 -2.218 1.00 67.00 99 SER A CA 1
ATOM 786 C C . SER A 1 99 ? 9.507 5.224 -2.136 1.00 67.00 99 SER A C 1
ATOM 788 O O . SER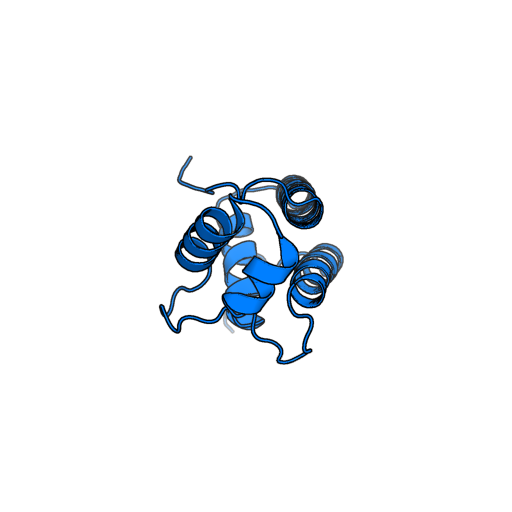 A 1 99 ? 10.143 4.374 -1.518 1.00 67.00 99 SER A O 1
ATOM 790 N N . TRP A 1 100 ? 8.365 4.969 -2.782 1.00 72.69 100 TRP A N 1
ATOM 791 C CA . TRP A 1 100 ? 7.882 3.597 -2.957 1.00 72.69 100 TRP A CA 1
ATOM 792 C C . TRP A 1 100 ? 8.983 2.778 -3.636 1.00 72.69 100 TRP A C 1
ATOM 794 O O . TRP A 1 100 ? 9.554 3.224 -4.638 1.00 72.69 100 TRP A O 1
ATOM 804 N N . VAL A 1 101 ? 9.324 1.627 -3.058 1.00 62.69 101 VAL A N 1
ATOM 805 C CA . VAL A 1 101 ? 10.355 0.744 -3.599 1.00 62.69 101 VAL A CA 1
ATOM 806 C C . VAL A 1 101 ? 9.695 -0.192 -4.602 1.00 62.69 101 VAL A C 1
ATOM 808 O O . VAL A 1 101 ? 8.759 -0.927 -4.294 1.00 62.69 101 VAL A O 1
ATOM 811 N N . TYR A 1 102 ? 10.178 -0.141 -5.839 1.00 59.81 102 TYR A N 1
ATOM 812 C CA . TYR A 1 102 ? 9.744 -1.032 -6.904 1.00 59.81 102 TYR A CA 1
ATOM 813 C C . TYR A 1 102 ? 10.274 -2.447 -6.612 1.00 59.81 102 TYR A C 1
ATOM 815 O O . TYR A 1 102 ? 11.459 -2.726 -6.802 1.00 59.81 102 TYR A O 1
ATOM 823 N N . PHE A 1 103 ? 9.407 -3.339 -6.122 1.00 61.16 103 PHE A N 1
ATOM 824 C CA . PHE A 1 103 ? 9.696 -4.770 -5.965 1.00 61.16 103 PHE A CA 1
ATOM 825 C C . PHE A 1 103 ? 9.659 -5.477 -7.330 1.00 61.16 103 PHE A C 1
ATOM 827 O O . PHE A 1 103 ? 8.798 -6.317 -7.581 1.00 61.16 103 PHE A O 1
ATOM 834 N N . ASP A 1 104 ? 10.557 -5.125 -8.248 1.00 48.44 104 ASP A N 1
ATOM 835 C CA . ASP A 1 104 ? 10.705 -5.856 -9.509 1.00 48.44 104 ASP A CA 1
ATOM 836 C C . ASP A 1 104 ? 11.850 -6.849 -9.426 1.00 48.44 104 ASP A C 1
ATOM 838 O O . ASP A 1 104 ? 13.009 -6.483 -9.245 1.00 48.44 104 ASP A O 1
ATOM 842 N N . HIS A 1 105 ? 11.429 -8.110 -9.521 1.00 43.19 105 HIS A N 1
ATOM 843 C CA . HIS A 1 105 ? 12.166 -9.324 -9.842 1.00 43.19 105 HIS A CA 1
ATOM 844 C C . HIS A 1 105 ? 13.606 -9.442 -9.324 1.00 43.19 105 HIS A C 1
ATOM 846 O O . HIS A 1 105 ? 14.551 -8.857 -9.854 1.00 43.19 105 HIS A O 1
ATOM 852 N N . LYS A 1 106 ? 13.784 -10.364 -8.373 1.00 42.75 106 LYS A N 1
ATOM 853 C CA . LYS A 1 106 ? 15.037 -11.115 -8.280 1.00 42.75 106 LYS A CA 1
ATOM 854 C C . LYS A 1 106 ? 15.147 -12.152 -9.394 1.00 42.75 106 LYS A C 1
ATOM 856 O O . LYS A 1 106 ? 14.095 -12.714 -9.773 1.00 42.75 106 LYS A O 1
#

Mean predicted aligned error: 6.74 Å